Protein AF-A0A1F6T8Y4-F1 (afdb_monomer_lite)

Radius of gyration: 29.22 Å; chains: 1; bounding box: 86×39×64 Å

Sequence (99 aa):
MDGKNLLAALLLAAVVTGGCRDKPAGEETRIKPRMDFGPEEFGIGKTHTPNQTCNRQIDALLDDVRSCYNTRGDAGCQSLQQNRNRRIAQIKNSARCRR

Secondary structure (DSSP, 8-state):
------------------------------------S-GGGG-TTS--SS-HHHHHHHHHHHHHHHHHHHHH-HHHHHHHHHHHHHHHHHHHHSHHHH-

Structure (mmCIF, N/CA/C/O backbone):
data_AF-A0A1F6T8Y4-F1
#
_entry.id   AF-A0A1F6T8Y4-F1
#
loop_
_atom_site.group_PDB
_atom_site.id
_atom_site.type_symbol
_atom_site.label_atom_id
_atom_site.label_alt_id
_atom_site.label_comp_id
_atom_site.label_asym_id
_atom_site.label_entity_id
_atom_site.label_seq_id
_atom_site.pdbx_PDB_ins_code
_atom_site.Cartn_x
_atom_site.Cartn_y
_atom_site.Cartn_z
_atom_site.occupancy
_atom_site.B_iso_or_equiv
_atom_site.auth_seq_id
_atom_site.auth_comp_id
_atom_site.auth_asym_id
_atom_site.auth_atom_id
_atom_site.pdbx_PDB_model_num
ATOM 1 N N . MET A 1 1 ? 71.999 6.752 -47.639 1.00 44.88 1 MET A N 1
ATOM 2 C CA . MET A 1 1 ? 72.885 7.524 -46.750 1.00 44.88 1 MET A CA 1
ATOM 3 C C . MET A 1 1 ? 72.125 8.813 -46.494 1.00 44.88 1 MET A C 1
ATOM 5 O O . MET A 1 1 ? 71.868 9.503 -47.464 1.00 44.88 1 MET A O 1
ATOM 9 N N . ASP A 1 2 ? 71.514 9.122 -45.356 1.00 40.06 2 ASP A N 1
ATOM 10 C CA . ASP A 1 2 ? 71.579 8.671 -43.959 1.00 40.06 2 ASP A CA 1
ATOM 11 C C . ASP A 1 2 ? 70.218 9.085 -43.333 1.00 40.06 2 ASP A C 1
ATOM 13 O O . ASP A 1 2 ? 69.580 10.014 -43.812 1.00 40.06 2 ASP A O 1
ATOM 17 N N . GLY A 1 3 ? 69.585 8.378 -42.400 1.00 43.84 3 GLY A N 1
ATOM 18 C CA . GLY A 1 3 ? 70.086 8.121 -41.057 1.00 43.84 3 GLY A CA 1
ATOM 19 C C . GLY A 1 3 ? 69.539 9.158 -40.061 1.00 43.84 3 GLY A C 1
ATOM 20 O O . GLY A 1 3 ? 70.220 10.127 -39.779 1.00 43.84 3 GLY A O 1
ATOM 21 N N . LYS A 1 4 ? 68.354 8.869 -39.492 1.00 53.38 4 LYS A N 1
ATOM 22 C CA . LYS A 1 4 ? 67.862 9.262 -38.148 1.00 53.38 4 LYS A CA 1
ATOM 23 C C . LYS A 1 4 ? 67.720 10.764 -37.833 1.00 53.38 4 LYS A C 1
ATOM 25 O O . LYS A 1 4 ? 68.705 11.473 -37.730 1.00 53.38 4 LYS A O 1
ATOM 30 N N . ASN A 1 5 ? 66.494 11.190 -37.508 1.00 48.91 5 ASN A N 1
ATOM 31 C CA . ASN A 1 5 ? 66.147 11.754 -36.191 1.00 48.91 5 ASN A CA 1
ATOM 32 C C . ASN A 1 5 ? 64.623 11.947 -36.088 1.00 48.91 5 ASN A C 1
ATOM 34 O O . ASN A 1 5 ? 64.040 12.858 -36.668 1.00 48.91 5 ASN A O 1
ATOM 38 N N . LEU A 1 6 ? 63.989 11.027 -35.353 1.00 53.44 6 LEU A N 1
ATOM 39 C CA . LEU A 1 6 ? 62.705 11.245 -34.692 1.00 53.44 6 LEU A CA 1
ATOM 40 C C . LEU A 1 6 ? 62.830 12.411 -33.694 1.00 53.44 6 LEU A C 1
ATOM 42 O O . LEU A 1 6 ? 63.924 12.654 -33.195 1.00 53.44 6 LEU A O 1
ATOM 46 N N . LEU A 1 7 ? 61.673 12.966 -33.309 1.00 53.25 7 LEU A N 1
ATOM 47 C CA . LEU A 1 7 ? 61.404 13.836 -32.146 1.00 53.25 7 LEU A CA 1
ATOM 48 C C . LEU A 1 7 ? 61.256 15.329 -32.467 1.00 53.25 7 LEU A C 1
ATOM 50 O O . LEU A 1 7 ? 62.182 16.107 -32.295 1.00 53.25 7 LEU A O 1
ATOM 54 N N . ALA A 1 8 ? 60.031 15.730 -32.810 1.00 49.06 8 ALA A N 1
ATOM 55 C CA . ALA A 1 8 ? 59.438 16.977 -32.313 1.00 49.06 8 ALA A CA 1
ATOM 56 C C . ALA A 1 8 ? 57.912 16.927 -32.495 1.00 49.06 8 ALA A C 1
ATOM 58 O O . ALA A 1 8 ? 57.306 17.703 -33.229 1.00 49.06 8 ALA A O 1
ATOM 59 N N . ALA A 1 9 ? 57.288 15.957 -31.825 1.00 51.50 9 ALA A N 1
ATOM 60 C CA . ALA A 1 9 ? 55.937 16.155 -31.322 1.00 51.50 9 ALA A CA 1
ATOM 61 C C . ALA A 1 9 ? 55.947 17.331 -30.324 1.00 51.50 9 ALA A C 1
ATOM 63 O O . ALA A 1 9 ? 56.993 17.635 -29.757 1.00 51.50 9 ALA A O 1
ATOM 64 N N . LEU A 1 10 ? 54.770 17.901 -30.061 1.00 50.84 10 LEU A N 1
ATOM 65 C CA . LEU A 1 10 ? 54.478 18.980 -29.102 1.00 50.84 10 LEU A CA 1
ATOM 66 C C . LEU A 1 10 ? 54.539 20.413 -29.653 1.00 50.84 10 LEU A C 1
ATOM 68 O O . LEU A 1 10 ? 55.352 21.230 -29.237 1.00 50.84 10 LEU A O 1
ATOM 72 N N . LEU A 1 11 ? 53.546 20.769 -30.470 1.00 50.84 11 LEU A N 1
ATOM 73 C CA . LEU A 1 11 ? 53.023 22.136 -30.485 1.00 50.84 11 LEU A CA 1
ATOM 74 C C . LEU A 1 11 ? 51.583 22.128 -29.960 1.00 50.84 11 LEU A C 1
ATOM 76 O O . LEU A 1 11 ? 50.612 22.015 -30.696 1.00 50.84 11 LEU A O 1
ATOM 80 N N . LEU A 1 12 ? 51.522 22.200 -28.628 1.00 50.34 12 LEU A N 1
ATOM 81 C CA . LEU A 1 12 ? 50.661 23.113 -27.873 1.00 50.34 12 LEU A CA 1
ATOM 82 C C . LEU A 1 12 ? 49.162 23.054 -28.191 1.00 50.34 12 LEU A C 1
ATOM 84 O O . LEU A 1 12 ? 48.541 24.008 -28.652 1.00 50.34 12 LEU A O 1
ATOM 88 N N . ALA A 1 13 ? 48.566 21.937 -27.785 1.00 49.69 13 ALA A N 1
ATOM 89 C CA . ALA A 1 13 ? 47.206 21.931 -27.281 1.00 49.69 13 ALA A CA 1
ATOM 90 C C . ALA A 1 13 ? 47.155 22.720 -25.959 1.00 49.69 13 ALA A C 1
ATOM 92 O O . ALA A 1 13 ? 47.708 22.287 -24.952 1.00 49.69 13 ALA A O 1
ATOM 93 N N . ALA A 1 14 ? 46.487 23.869 -25.957 1.00 49.59 14 ALA A N 1
ATOM 94 C CA . ALA A 1 14 ? 45.998 24.509 -24.737 1.00 49.59 14 ALA A CA 1
ATOM 95 C C . ALA A 1 14 ? 44.758 25.341 -25.081 1.00 49.59 14 ALA A C 1
ATOM 97 O O . ALA A 1 14 ? 44.738 26.565 -24.974 1.00 49.59 14 ALA A O 1
ATOM 98 N N . VAL A 1 15 ? 43.717 24.653 -25.558 1.00 53.84 15 VAL A N 1
ATOM 99 C CA . VAL A 1 15 ? 42.375 25.231 -25.611 1.00 53.84 15 VAL A CA 1
ATOM 100 C C . VAL A 1 15 ? 41.935 25.440 -24.169 1.00 53.84 15 VAL A C 1
ATOM 102 O O . VAL A 1 15 ? 41.806 24.499 -23.389 1.00 53.84 15 VAL A O 1
ATOM 105 N N . VAL A 1 16 ? 41.759 26.710 -23.827 1.00 54.28 16 VAL A N 1
ATOM 106 C CA . VAL A 1 16 ? 41.173 27.198 -22.587 1.00 54.28 16 VAL A CA 1
ATOM 107 C C . VAL A 1 16 ? 39.761 26.629 -22.468 1.00 54.28 16 VAL A C 1
ATOM 109 O O . VAL A 1 16 ? 38.833 27.111 -23.109 1.00 54.28 16 VAL A O 1
ATOM 112 N N . THR A 1 17 ? 39.584 25.612 -21.630 1.00 55.19 17 THR A N 1
ATOM 113 C CA . THR A 1 17 ? 38.265 25.236 -21.120 1.00 55.19 17 THR A CA 1
ATOM 114 C C . THR A 1 17 ? 38.266 25.474 -19.623 1.00 55.19 17 THR A C 1
ATOM 116 O O . THR A 1 17 ? 38.738 24.647 -18.842 1.00 55.19 17 THR A O 1
ATOM 119 N N . GLY A 1 18 ? 37.735 26.632 -19.223 1.00 53.88 18 GLY A N 1
ATOM 120 C CA . GLY A 1 18 ? 37.212 26.828 -17.878 1.00 53.88 18 GLY A CA 1
ATOM 121 C C . GLY A 1 18 ? 36.055 25.856 -17.666 1.00 53.88 18 GLY A C 1
ATOM 122 O O . GLY A 1 18 ? 34.905 26.191 -17.922 1.00 53.88 18 GLY A O 1
ATOM 123 N N . GLY A 1 19 ? 36.384 24.627 -17.271 1.00 49.19 19 GLY A N 1
ATOM 124 C CA . GLY A 1 19 ? 35.424 23.625 -16.839 1.00 49.19 19 GLY A CA 1
ATOM 125 C C . GLY A 1 19 ? 34.936 23.990 -15.448 1.00 49.19 19 GLY A C 1
ATOM 126 O O . GLY A 1 19 ? 35.736 24.161 -14.525 1.00 49.19 19 GLY A O 1
ATOM 127 N N . CYS A 1 20 ? 33.625 24.159 -15.320 1.00 62.00 20 CYS A N 1
ATOM 128 C CA . CYS A 1 20 ? 32.928 24.291 -14.054 1.00 62.00 20 CYS A CA 1
ATOM 129 C C . CYS A 1 20 ? 33.488 23.287 -13.038 1.00 62.00 20 CYS A C 1
ATOM 131 O O . CYS A 1 20 ? 33.605 22.099 -13.323 1.00 62.00 20 CYS A O 1
ATOM 133 N N . ARG A 1 21 ? 33.845 23.771 -11.843 1.00 53.47 21 ARG A N 1
ATOM 134 C CA . ARG A 1 21 ? 34.082 22.904 -10.689 1.00 53.47 21 ARG A CA 1
ATOM 135 C C . ARG A 1 21 ? 32.771 22.186 -10.396 1.00 53.47 21 ARG A C 1
ATOM 137 O O . ARG A 1 21 ? 31.904 22.754 -9.732 1.00 53.47 21 ARG A O 1
ATOM 144 N N . ASP A 1 22 ? 32.638 20.960 -10.883 1.00 56.84 22 ASP A N 1
ATOM 145 C CA . ASP A 1 22 ? 31.633 20.044 -10.374 1.00 56.84 22 ASP A CA 1
ATOM 146 C C . ASP A 1 22 ? 31.919 19.864 -8.886 1.00 56.84 22 ASP A C 1
ATOM 148 O O . ASP A 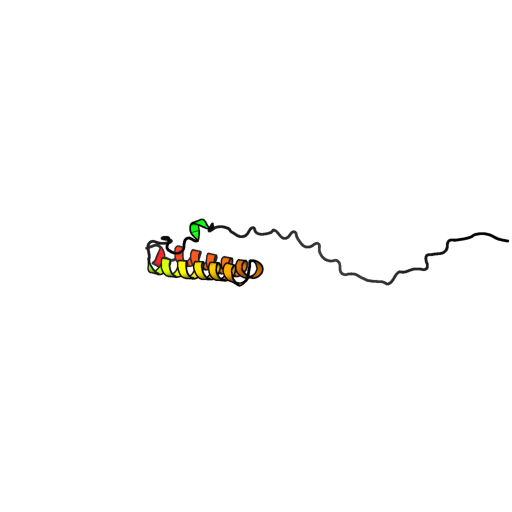1 22 ? 32.947 19.326 -8.463 1.00 56.84 22 ASP A O 1
ATOM 152 N N . LYS A 1 23 ? 31.027 20.430 -8.073 1.00 59.12 23 LYS A N 1
ATOM 153 C CA . LYS A 1 23 ? 30.963 20.179 -6.639 1.00 59.12 23 LYS A CA 1
ATOM 154 C C . LYS A 1 23 ? 30.973 18.654 -6.477 1.00 59.12 23 LYS A C 1
ATOM 156 O O . LYS A 1 23 ? 30.140 18.016 -7.122 1.00 59.12 23 LYS A O 1
ATOM 161 N N . PRO A 1 24 ? 31.887 18.062 -5.680 1.00 56.78 24 PRO A N 1
ATOM 162 C CA . PRO A 1 24 ? 31.902 16.617 -5.500 1.00 56.78 24 PRO A CA 1
ATOM 163 C C . PRO A 1 24 ? 30.498 16.214 -5.071 1.00 56.78 24 PRO A C 1
ATOM 165 O O . PRO A 1 24 ? 29.963 16.793 -4.118 1.00 56.78 24 PRO A O 1
ATOM 168 N N . ALA A 1 25 ? 29.879 15.332 -5.859 1.00 58.03 25 ALA A N 1
ATOM 169 C CA . ALA A 1 25 ? 28.549 14.822 -5.591 1.00 58.03 25 ALA A CA 1
ATOM 170 C C . ALA A 1 25 ? 28.555 14.353 -4.138 1.00 58.03 25 ALA A C 1
ATOM 172 O O . ALA A 1 25 ? 29.296 13.436 -3.785 1.00 58.03 25 ALA A O 1
ATOM 173 N N . GLY A 1 26 ? 27.837 15.086 -3.281 1.00 52.38 26 GLY A N 1
ATOM 174 C CA . GLY A 1 26 ? 27.725 14.739 -1.875 1.00 52.38 26 GLY A CA 1
ATOM 175 C C . GLY A 1 26 ? 27.272 13.295 -1.820 1.00 52.38 26 GLY A C 1
ATOM 176 O O . GLY A 1 26 ? 26.342 12.938 -2.540 1.00 52.38 26 GLY A O 1
ATOM 177 N N . GLU A 1 27 ? 27.995 12.489 -1.050 1.00 56.06 27 GLU A N 1
ATOM 178 C CA . GLU A 1 27 ? 27.752 11.069 -0.854 1.00 56.06 27 GLU A CA 1
ATOM 179 C C . GLU A 1 27 ? 26.244 10.847 -0.747 1.00 56.06 27 GLU A C 1
ATOM 181 O O . GLU A 1 27 ? 25.615 11.278 0.225 1.00 56.06 27 GLU A O 1
ATOM 186 N N . GLU A 1 28 ? 25.644 10.285 -1.807 1.00 54.19 28 GLU A N 1
ATOM 187 C CA . GLU A 1 28 ? 24.241 9.906 -1.791 1.00 54.19 28 GLU A CA 1
ATOM 188 C C . GLU A 1 28 ? 24.132 8.926 -0.639 1.00 54.19 28 GLU A C 1
ATOM 190 O O . GLU A 1 28 ? 24.501 7.755 -0.751 1.00 54.19 28 GLU A O 1
ATOM 195 N N . THR A 1 29 ? 23.666 9.420 0.505 1.00 51.25 29 THR A N 1
ATOM 196 C CA . THR A 1 29 ? 23.249 8.567 1.595 1.00 51.25 29 THR A CA 1
ATOM 197 C C . THR A 1 29 ? 22.090 7.802 0.988 1.00 51.25 29 THR A C 1
ATOM 199 O O . THR A 1 29 ? 20.977 8.320 0.929 1.00 51.25 29 THR A O 1
ATOM 202 N N . ARG A 1 30 ? 22.369 6.628 0.406 1.00 54.28 30 ARG A N 1
ATOM 203 C CA . ARG A 1 30 ? 21.357 5.711 -0.104 1.00 54.28 30 ARG A CA 1
ATOM 204 C C . ARG A 1 30 ? 20.511 5.390 1.104 1.00 54.28 30 ARG A C 1
ATOM 206 O O . ARG A 1 30 ? 20.853 4.514 1.898 1.00 54.28 30 ARG A O 1
ATOM 213 N N . ILE A 1 31 ? 19.444 6.160 1.277 1.00 46.19 31 ILE A N 1
ATOM 214 C CA . ILE A 1 31 ? 18.402 5.882 2.241 1.00 46.19 31 ILE A CA 1
ATOM 215 C C . ILE A 1 31 ? 17.937 4.495 1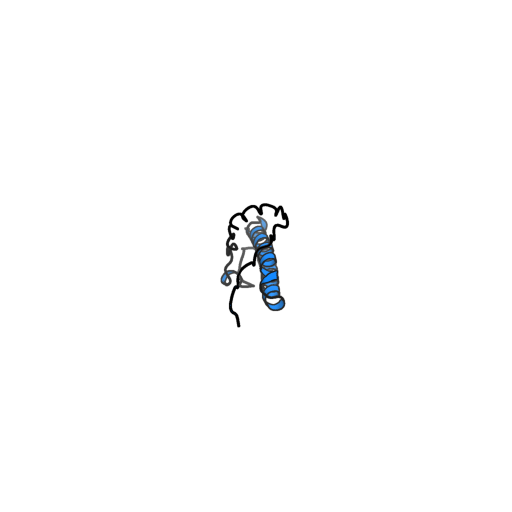.828 1.00 46.19 31 ILE A C 1
ATOM 217 O O . ILE A 1 31 ? 17.287 4.345 0.791 1.00 46.19 31 ILE A O 1
ATOM 221 N N . LYS A 1 32 ? 18.371 3.466 2.571 1.00 49.81 32 LYS A N 1
ATOM 222 C CA . LYS A 1 32 ? 17.911 2.101 2.337 1.00 49.81 32 LYS A CA 1
ATOM 223 C C . LYS A 1 32 ? 16.389 2.191 2.289 1.00 49.81 32 LYS A C 1
ATOM 225 O O . LYS A 1 32 ? 15.818 2.810 3.196 1.00 49.81 32 LYS A O 1
ATOM 230 N N . PRO A 1 33 ? 15.737 1.656 1.240 1.00 49.56 33 PRO A N 1
ATOM 231 C CA . PRO A 1 33 ? 14.2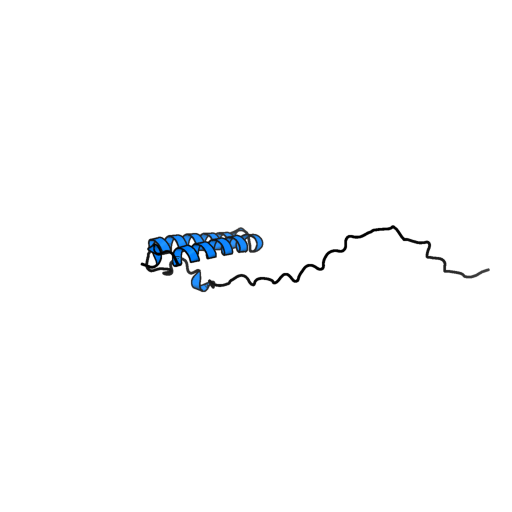88 1.629 1.189 1.00 49.56 33 PRO A CA 1
ATOM 232 C C . PRO A 1 33 ? 13.793 1.118 2.535 1.00 49.56 33 PRO A C 1
ATOM 234 O O . PRO A 1 33 ? 14.281 0.097 3.022 1.00 49.56 33 PRO A O 1
ATOM 237 N N . ARG A 1 34 ? 12.899 1.863 3.185 1.00 42.38 34 ARG A N 1
ATOM 238 C CA . ARG A 1 34 ? 12.276 1.371 4.406 1.00 42.38 34 ARG A CA 1
ATOM 239 C C . ARG A 1 34 ? 11.461 0.135 4.040 1.00 42.38 34 ARG A C 1
ATOM 241 O O . ARG A 1 34 ? 10.405 0.242 3.421 1.00 42.38 34 ARG A O 1
ATOM 248 N N . MET A 1 35 ? 12.010 -1.024 4.393 1.00 47.00 35 MET A N 1
ATOM 249 C CA . MET A 1 35 ? 11.433 -2.363 4.265 1.00 47.00 35 MET A CA 1
ATOM 250 C C . MET A 1 35 ? 10.477 -2.640 5.434 1.00 47.00 35 MET A C 1
ATOM 252 O O . MET A 1 35 ? 10.411 -3.760 5.920 1.00 47.00 35 MET A O 1
ATOM 256 N N . ASP A 1 36 ? 9.775 -1.614 5.929 1.00 45.38 36 ASP A N 1
ATOM 257 C CA . ASP A 1 36 ? 8.931 -1.713 7.131 1.00 45.38 36 ASP A CA 1
ATOM 258 C C . ASP A 1 36 ? 7.794 -2.734 6.963 1.00 45.38 36 ASP A C 1
ATOM 260 O O . ASP A 1 36 ? 7.144 -3.075 7.942 1.00 45.38 36 ASP A O 1
ATOM 264 N N . PHE A 1 37 ? 7.562 -3.197 5.730 1.00 51.28 37 PHE A N 1
ATOM 265 C CA . PHE A 1 37 ? 6.709 -4.325 5.409 1.00 51.28 37 PHE A CA 1
ATOM 266 C C . PHE A 1 37 ? 7.519 -5.310 4.561 1.00 51.28 37 PHE A C 1
ATOM 268 O O . PHE A 1 37 ? 7.937 -4.965 3.453 1.00 51.28 37 PHE A O 1
ATOM 275 N N . GLY A 1 38 ? 7.804 -6.498 5.098 1.00 49.09 38 GLY A N 1
ATOM 276 C CA . GLY A 1 38 ? 8.435 -7.599 4.354 1.00 49.09 38 GLY A CA 1
ATOM 277 C C . GLY A 1 38 ? 7.407 -8.356 3.502 1.00 49.09 38 GLY A C 1
ATOM 278 O O . GLY A 1 38 ? 6.222 -8.255 3.806 1.00 49.09 38 GLY A O 1
ATOM 279 N N . PRO A 1 39 ? 7.798 -9.132 2.468 1.00 49.12 39 PRO A N 1
ATOM 280 C CA . PRO A 1 39 ? 6.892 -9.924 1.611 1.00 49.12 39 PRO A CA 1
ATOM 281 C C . PRO A 1 39 ? 5.865 -10.756 2.396 1.00 49.12 39 PRO A C 1
ATOM 283 O O . PRO A 1 39 ? 4.721 -10.916 1.977 1.00 49.12 39 PRO A O 1
ATOM 286 N N . GLU A 1 40 ? 6.248 -11.225 3.582 1.00 47.56 40 GLU A N 1
ATOM 287 C CA . GLU A 1 40 ? 5.377 -11.933 4.526 1.00 47.56 40 GLU A CA 1
ATOM 288 C C . GLU A 1 40 ? 4.189 -11.087 5.042 1.00 47.56 40 GLU A C 1
ATOM 290 O O . GLU A 1 40 ? 3.126 -11.643 5.341 1.00 47.56 40 GLU A O 1
ATOM 295 N N . GLU A 1 41 ? 4.332 -9.761 5.123 1.00 51.59 41 GLU A N 1
ATOM 296 C CA . GLU A 1 41 ? 3.264 -8.790 5.418 1.00 51.59 41 GLU A CA 1
ATOM 297 C C . GLU A 1 41 ? 2.446 -8.404 4.171 1.00 51.59 41 GLU A C 1
ATOM 299 O O . GLU A 1 41 ? 1.341 -7.881 4.305 1.00 51.59 41 GLU A O 1
ATOM 304 N N . PHE A 1 42 ? 2.913 -8.744 2.962 1.00 53.91 42 PHE A N 1
ATOM 305 C CA . PHE A 1 42 ? 2.169 -8.600 1.697 1.00 53.91 42 PHE A CA 1
ATOM 306 C C . PHE A 1 42 ? 1.189 -9.755 1.433 1.00 53.91 42 PHE A C 1
ATOM 308 O O . PHE A 1 42 ? 0.734 -9.949 0.305 1.00 53.91 42 PHE A O 1
ATOM 315 N N . GLY A 1 43 ? 0.823 -10.531 2.455 1.00 53.03 43 GLY A N 1
ATOM 316 C CA . GLY A 1 43 ? -0.284 -11.472 2.328 1.00 53.03 43 GLY A CA 1
ATOM 317 C C . GLY A 1 43 ? -1.596 -10.715 2.124 1.00 53.03 43 GLY A C 1
ATOM 318 O O . GLY A 1 43 ? -2.201 -10.282 3.103 1.00 53.03 43 GLY A O 1
ATOM 319 N N . ILE A 1 44 ? -2.035 -10.566 0.871 1.00 56.31 44 ILE A N 1
ATOM 320 C CA . ILE A 1 44 ? -3.388 -10.101 0.534 1.00 56.31 44 ILE A CA 1
ATOM 321 C C . ILE A 1 44 ? -4.382 -11.003 1.278 1.00 56.31 44 ILE A C 1
ATOM 323 O O . ILE A 1 44 ? -4.315 -12.228 1.163 1.00 56.31 44 ILE A O 1
ATOM 327 N N . GLY A 1 45 ? -5.273 -10.405 2.070 1.00 56.88 45 GLY A N 1
ATOM 328 C CA . GLY A 1 45 ? -6.260 -11.132 2.874 1.00 56.88 45 GLY A CA 1
ATOM 329 C C . GLY A 1 45 ? -5.812 -11.482 4.298 1.00 56.88 45 GLY A C 1
ATOM 330 O O . GLY A 1 45 ? -6.571 -12.121 5.029 1.00 56.88 45 GLY A O 1
ATOM 331 N N . LYS A 1 46 ? -4.620 -11.051 4.733 1.00 69.38 46 LYS A N 1
ATOM 332 C CA . LYS A 1 46 ? -4.257 -11.068 6.158 1.00 69.38 46 LYS A CA 1
ATOM 333 C C . LYS A 1 46 ? -4.952 -9.927 6.907 1.00 69.38 46 LYS A C 1
ATOM 335 O O . LYS A 1 46 ? -5.223 -8.857 6.369 1.00 69.38 46 LYS A O 1
ATOM 340 N N . THR A 1 47 ? -5.227 -10.145 8.189 1.00 80.19 47 THR A N 1
ATOM 341 C CA . THR A 1 47 ? -5.785 -9.100 9.053 1.00 80.19 47 THR A CA 1
ATOM 342 C C . THR A 1 47 ? -4.713 -8.055 9.360 1.00 80.19 47 THR A C 1
ATOM 344 O O . THR A 1 47 ? -3.793 -8.316 10.130 1.00 80.19 47 THR A O 1
ATOM 347 N N . HIS A 1 48 ? -4.845 -6.858 8.783 1.00 82.75 48 HIS A N 1
ATOM 348 C CA . HIS A 1 48 ? -3.932 -5.726 9.017 1.00 82.75 48 HIS A CA 1
ATOM 349 C C . HIS A 1 48 ? -4.381 -4.818 10.170 1.00 82.75 48 HIS A C 1
ATOM 351 O O . HIS A 1 48 ? -3.570 -4.115 10.774 1.00 82.75 48 HIS A O 1
ATOM 357 N N . THR A 1 49 ? -5.689 -4.802 10.434 1.00 87.00 49 THR A N 1
ATOM 358 C CA . THR A 1 49 ? -6.392 -3.996 11.439 1.00 87.00 49 THR A CA 1
ATOM 359 C C . THR A 1 49 ? -7.654 -4.738 11.925 1.00 87.00 49 THR A C 1
ATOM 361 O O . THR A 1 49 ? -8.150 -5.603 11.194 1.00 87.00 49 THR A O 1
ATOM 364 N N . PRO A 1 50 ? -8.231 -4.396 13.096 1.00 89.62 50 PRO A N 1
ATOM 365 C CA . PRO A 1 50 ? -9.524 -4.935 13.544 1.00 89.62 50 PRO A CA 1
ATOM 366 C C . PRO A 1 50 ? -10.695 -4.614 12.598 1.00 89.62 50 PRO A C 1
ATOM 368 O O . PRO A 1 50 ? -11.698 -5.324 12.564 1.00 89.62 50 PRO A O 1
ATOM 371 N N . ASN A 1 51 ? -10.568 -3.560 11.786 1.00 91.38 51 ASN A N 1
ATOM 372 C CA . ASN A 1 51 ? -11.622 -3.107 10.890 1.00 91.38 51 ASN A CA 1
ATOM 373 C C . ASN A 1 51 ? -11.525 -3.761 9.499 1.00 91.38 51 ASN A C 1
ATOM 375 O O . ASN A 1 51 ? -10.650 -3.435 8.692 1.00 91.38 51 ASN A O 1
ATOM 379 N N . GLN A 1 52 ? -12.502 -4.605 9.153 1.00 90.75 52 GLN A N 1
ATOM 380 C CA . GLN A 1 52 ? -12.527 -5.315 7.866 1.00 90.75 52 GLN A CA 1
ATOM 381 C C . GLN A 1 52 ? -12.534 -4.375 6.645 1.00 90.75 52 GLN A C 1
ATOM 383 O O . GLN A 1 52 ? -11.940 -4.684 5.613 1.00 90.75 52 GLN A O 1
ATOM 388 N N . THR A 1 53 ? -13.168 -3.202 6.744 1.00 92.44 53 THR A N 1
ATOM 389 C CA . THR A 1 53 ? -13.165 -2.229 5.637 1.00 92.44 53 THR A CA 1
ATOM 390 C C . THR A 1 53 ? -11.777 -1.637 5.419 1.00 92.44 53 THR A C 1
ATOM 392 O O . THR A 1 53 ? -11.388 -1.412 4.275 1.00 92.44 53 THR A O 1
ATOM 395 N N . CYS A 1 54 ? -11.023 -1.413 6.493 1.00 91.88 54 CYS A N 1
ATOM 396 C CA . CYS A 1 54 ? -9.648 -0.938 6.396 1.00 91.88 54 CYS A CA 1
ATOM 397 C C . CYS A 1 54 ? -8.724 -2.010 5.813 1.00 91.88 54 CYS A C 1
ATOM 399 O O . CYS A 1 54 ? -7.886 -1.684 4.977 1.00 91.88 54 CYS A O 1
ATOM 401 N N . ASN A 1 55 ? -8.939 -3.283 6.161 1.00 89.06 55 ASN A N 1
ATOM 402 C CA . ASN A 1 55 ? -8.187 -4.398 5.578 1.00 89.06 55 ASN A CA 1
ATOM 403 C C . ASN A 1 55 ? -8.390 -4.478 4.061 1.00 89.06 55 ASN A C 1
ATOM 405 O O . ASN A 1 55 ? -7.405 -4.496 3.336 1.00 89.06 55 ASN A O 1
ATOM 409 N N . ARG A 1 56 ? -9.635 -4.361 3.569 1.00 90.06 56 ARG A N 1
ATOM 410 C CA . ARG A 1 56 ? -9.911 -4.311 2.118 1.00 90.06 56 ARG A CA 1
ATOM 411 C C . ARG A 1 56 ? -9.181 -3.172 1.400 1.00 90.06 56 ARG A C 1
ATOM 413 O O . ARG A 1 56 ? -8.731 -3.345 0.274 1.00 90.06 56 ARG A O 1
ATOM 420 N N . GLN A 1 57 ? -9.070 -2.002 2.034 1.00 91.81 57 GLN A N 1
ATOM 421 C CA . GLN A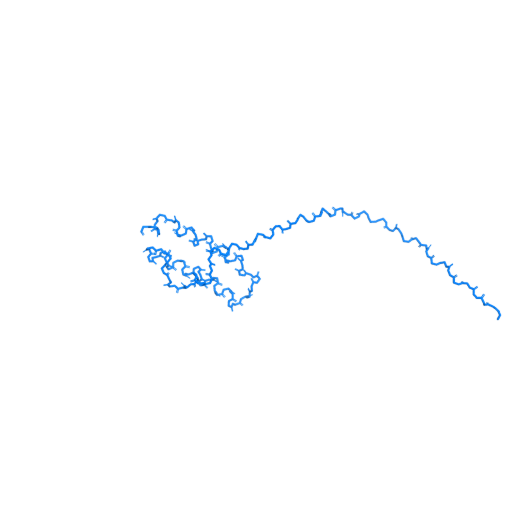 1 57 ? -8.325 -0.878 1.456 1.00 91.81 57 GLN A CA 1
ATOM 422 C C . GLN A 1 57 ? -6.823 -1.158 1.419 1.00 91.81 57 GLN A C 1
ATOM 424 O O . GLN A 1 57 ? -6.177 -0.837 0.428 1.00 91.81 57 GLN A O 1
ATOM 429 N N . ILE A 1 58 ? -6.272 -1.749 2.480 1.00 90.25 58 ILE A N 1
ATOM 430 C CA . ILE A 1 58 ? -4.858 -2.131 2.530 1.00 90.25 58 ILE A CA 1
ATOM 431 C C . ILE A 1 58 ? -4.566 -3.190 1.464 1.00 90.25 58 ILE A C 1
ATOM 433 O O . ILE A 1 58 ? -3.634 -3.008 0.688 1.00 90.25 58 ILE A O 1
ATOM 437 N N . ASP A 1 59 ? -5.407 -4.215 1.349 1.00 87.81 59 ASP A N 1
ATOM 438 C CA . ASP A 1 59 ? -5.273 -5.273 0.346 1.00 87.81 59 ASP A CA 1
ATOM 439 C C . ASP A 1 59 ? -5.284 -4.721 -1.087 1.00 87.81 59 ASP A C 1
ATOM 441 O O . ASP A 1 59 ? -4.440 -5.104 -1.892 1.00 87.81 59 ASP A O 1
ATOM 445 N N . ALA A 1 60 ? -6.163 -3.762 -1.399 1.00 89.75 60 ALA A N 1
ATOM 446 C CA . ALA A 1 60 ? -6.179 -3.112 -2.712 1.00 89.75 60 ALA A CA 1
ATOM 447 C C . ALA A 1 60 ? -4.877 -2.340 -3.011 1.00 89.75 60 ALA A C 1
ATOM 449 O O . ALA A 1 60 ? -4.395 -2.342 -4.141 1.00 89.75 60 ALA A O 1
ATOM 450 N N . LEU A 1 61 ? -4.283 -1.689 -2.002 1.00 91.38 61 LEU A N 1
ATOM 451 C CA . LEU A 1 61 ? -3.003 -0.987 -2.154 1.00 91.38 61 LEU A CA 1
ATOM 452 C C . LEU A 1 61 ? -1.837 -1.967 -2.340 1.00 91.38 61 LEU A C 1
ATOM 454 O O . LEU A 1 61 ? -0.913 -1.665 -3.093 1.00 91.38 61 LEU A O 1
ATOM 458 N N . LEU A 1 62 ? -1.874 -3.117 -1.661 1.00 87.12 62 LEU A N 1
ATOM 459 C CA . LEU A 1 62 ? -0.880 -4.182 -1.812 1.00 87.12 62 LEU A CA 1
ATOM 460 C C . LEU A 1 62 ? -0.978 -4.840 -3.195 1.00 87.12 62 LEU A C 1
ATOM 462 O O . LEU A 1 62 ? 0.050 -5.088 -3.826 1.00 87.12 62 LEU A O 1
ATOM 466 N N . ASP A 1 63 ? -2.195 -5.071 -3.694 1.00 86.94 63 ASP A N 1
ATOM 467 C CA . ASP A 1 63 ? -2.407 -5.649 -5.023 1.00 86.94 63 ASP A CA 1
ATOM 468 C C . ASP A 1 63 ? -1.953 -4.709 -6.150 1.00 86.94 63 ASP A C 1
ATOM 470 O O . ASP A 1 63 ? -1.379 -5.172 -7.131 1.00 86.94 63 ASP A O 1
ATOM 474 N N . ASP A 1 64 ? -2.094 -3.390 -5.984 1.00 88.50 64 ASP A N 1
ATOM 475 C CA . ASP A 1 64 ? -1.562 -2.391 -6.927 1.00 88.50 64 ASP A CA 1
ATOM 476 C C . ASP A 1 64 ? -0.024 -2.471 -7.037 1.00 88.50 64 ASP A C 1
ATOM 478 O O . ASP A 1 64 ? 0.543 -2.480 -8.133 1.00 88.50 64 ASP A O 1
ATOM 482 N N . VAL A 1 65 ? 0.669 -2.628 -5.901 1.00 86.56 65 VAL A N 1
ATOM 483 C CA . VAL A 1 65 ? 2.128 -2.845 -5.882 1.00 86.56 65 VAL A CA 1
ATOM 484 C C . VAL A 1 65 ? 2.485 -4.165 -6.563 1.00 86.56 65 VAL A C 1
ATOM 486 O O . VAL A 1 65 ? 3.362 -4.188 -7.428 1.00 86.56 65 VAL A O 1
ATOM 489 N N . ARG A 1 66 ? 1.781 -5.251 -6.222 1.00 84.44 66 ARG A N 1
ATOM 490 C CA . ARG A 1 66 ? 1.985 -6.574 -6.828 1.00 84.44 66 ARG A CA 1
ATOM 491 C C . ARG A 1 66 ? 1.796 -6.533 -8.345 1.00 84.44 66 ARG A C 1
ATOM 493 O O . ARG A 1 66 ? 2.633 -7.040 -9.087 1.00 84.44 66 ARG A O 1
ATOM 500 N N . SER A 1 67 ? 0.723 -5.897 -8.805 1.00 84.44 67 SER A N 1
ATOM 501 C CA . SER A 1 67 ? 0.407 -5.725 -10.223 1.00 84.44 67 SER A CA 1
ATOM 502 C C . SER A 1 67 ? 1.501 -4.948 -10.954 1.00 84.44 67 SER A C 1
ATOM 504 O O . SER A 1 67 ? 1.915 -5.341 -12.047 1.00 84.44 67 SER A O 1
ATOM 506 N N . CYS A 1 68 ? 2.048 -3.898 -10.334 1.00 84.69 68 CYS A N 1
ATOM 507 C CA . CYS A 1 68 ? 3.169 -3.158 -10.904 1.00 84.69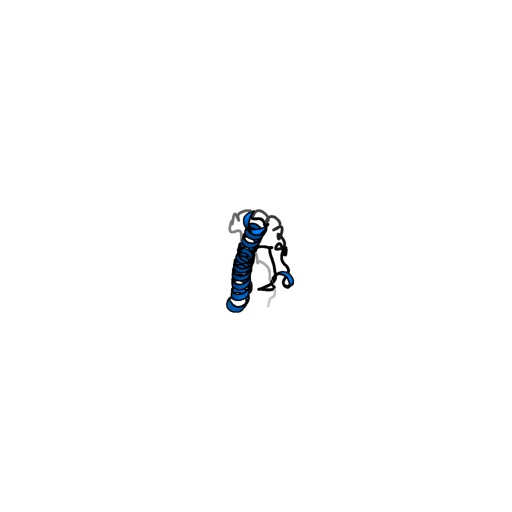 68 CYS A CA 1
ATOM 508 C C . CYS A 1 68 ? 4.387 -4.062 -11.136 1.00 84.69 68 CYS A C 1
ATOM 510 O O . CYS A 1 68 ? 4.890 -4.124 -12.260 1.00 84.69 68 CYS A O 1
ATOM 512 N N . TYR A 1 69 ? 4.829 -4.796 -10.109 1.00 82.44 69 TYR A N 1
ATOM 513 C CA . TYR A 1 69 ? 5.995 -5.679 -10.221 1.00 82.44 69 TYR A CA 1
ATOM 514 C C . TYR A 1 69 ? 5.779 -6.806 -11.239 1.00 82.44 69 TYR A C 1
ATOM 516 O O . TYR A 1 69 ? 6.705 -7.156 -11.967 1.00 82.44 69 TYR A O 1
ATOM 524 N N . ASN A 1 70 ? 4.546 -7.300 -11.372 1.00 79.56 70 ASN A N 1
ATOM 525 C CA . ASN A 1 70 ? 4.198 -8.321 -12.360 1.00 79.56 70 ASN A CA 1
ATOM 526 C C . ASN A 1 70 ? 4.149 -7.804 -13.811 1.00 79.56 70 ASN A C 1
ATOM 528 O O . ASN A 1 70 ? 4.205 -8.615 -14.732 1.00 79.56 70 ASN A O 1
ATOM 532 N N . THR A 1 71 ? 4.004 -6.492 -14.040 1.00 79.81 71 THR A N 1
ATOM 533 C CA . THR A 1 71 ? 3.757 -5.932 -15.387 1.00 79.81 71 THR A CA 1
ATOM 534 C C . THR A 1 71 ? 4.875 -5.041 -15.920 1.00 79.81 71 THR A C 1
ATOM 536 O O . THR A 1 71 ? 5.110 -5.029 -17.126 1.00 79.81 71 THR A O 1
ATOM 539 N N . ARG A 1 72 ? 5.544 -4.263 -15.061 1.00 71.25 72 ARG A N 1
ATOM 540 C CA . ARG A 1 72 ? 6.456 -3.177 -15.474 1.00 71.25 72 ARG A CA 1
ATOM 541 C C . ARG A 1 72 ? 7.915 -3.381 -15.057 1.00 71.25 72 ARG A C 1
ATOM 543 O O . ARG A 1 72 ? 8.766 -2.612 -15.498 1.00 71.25 72 ARG A O 1
ATOM 550 N N . GLY A 1 73 ? 8.211 -4.395 -14.241 1.00 64.06 73 GLY A N 1
ATOM 551 C CA . GLY A 1 73 ? 9.543 -4.606 -13.664 1.00 64.06 73 GLY A CA 1
ATOM 552 C C . GLY A 1 73 ? 9.932 -3.554 -12.611 1.00 64.06 73 GLY A C 1
ATOM 553 O O . GLY A 1 73 ? 9.191 -2.612 -12.325 1.00 64.06 73 GLY A O 1
ATOM 554 N N . ASP A 1 74 ? 11.111 -3.715 -12.007 1.00 73.00 74 ASP A N 1
ATOM 555 C CA . ASP A 1 74 ? 11.472 -3.051 -10.742 1.00 73.00 74 ASP A CA 1
ATOM 556 C C . ASP A 1 74 ? 11.570 -1.517 -10.796 1.00 73.00 74 ASP A C 1
ATOM 558 O O . ASP A 1 74 ? 11.253 -0.837 -9.814 1.00 73.00 74 ASP A O 1
ATOM 562 N N . ALA A 1 75 ? 11.997 -0.952 -11.930 1.00 68.19 75 ALA A N 1
ATOM 563 C CA . ALA A 1 75 ? 12.424 0.448 -12.021 1.00 68.19 75 ALA A CA 1
ATOM 564 C C . ALA A 1 75 ? 11.295 1.481 -11.810 1.00 68.19 75 ALA A C 1
ATOM 566 O O . ALA A 1 75 ? 11.575 2.625 -11.461 1.00 68.19 75 ALA A O 1
ATOM 567 N N . GLY A 1 76 ? 10.023 1.097 -11.976 1.00 73.12 76 GLY A N 1
ATOM 568 C CA . GLY A 1 76 ? 8.866 1.982 -11.754 1.00 73.12 76 GLY A CA 1
ATOM 569 C C . GLY A 1 76 ? 8.076 1.694 -10.475 1.00 73.12 76 GLY A C 1
ATOM 570 O O . GLY A 1 76 ? 7.285 2.528 -10.026 1.00 73.12 76 GLY A O 1
ATOM 571 N N . CYS A 1 77 ? 8.277 0.523 -9.874 1.00 84.88 77 CYS A N 1
ATOM 572 C CA . CYS A 1 77 ? 7.402 0.032 -8.813 1.00 84.88 77 CYS A CA 1
ATOM 573 C C . CYS A 1 77 ? 7.868 0.425 -7.415 1.00 84.88 77 CYS A C 1
ATOM 575 O O . CYS A 1 77 ? 7.042 0.506 -6.509 1.00 84.88 77 CYS A O 1
ATOM 577 N N . GLN A 1 78 ? 9.140 0.793 -7.243 1.00 85.12 78 GLN A N 1
ATOM 578 C CA . GLN A 1 78 ? 9.655 1.255 -5.951 1.00 85.12 78 GLN A CA 1
ATOM 579 C C . GLN A 1 78 ? 8.975 2.547 -5.478 1.00 85.12 78 GLN A C 1
ATOM 581 O O . GLN A 1 78 ? 8.575 2.650 -4.318 1.00 85.12 78 GLN A O 1
ATOM 586 N N . SER A 1 79 ? 8.791 3.535 -6.360 1.00 86.38 79 SER A N 1
ATOM 587 C CA . SER A 1 79 ? 8.097 4.782 -6.007 1.00 86.38 79 SER A CA 1
ATOM 588 C C . SER A 1 79 ? 6.623 4.537 -5.676 1.00 86.38 79 SER A C 1
ATOM 590 O O . SER A 1 79 ? 6.100 5.120 -4.721 1.00 86.38 79 SER A O 1
ATOM 592 N N . LEU A 1 80 ? 5.965 3.637 -6.419 1.00 87.62 80 LEU A N 1
ATOM 593 C CA . LEU A 1 80 ? 4.599 3.207 -6.128 1.00 87.62 80 LEU A CA 1
ATOM 594 C C . LEU A 1 80 ? 4.533 2.521 -4.760 1.00 87.62 80 LEU A C 1
ATOM 596 O O . LEU A 1 80 ? 3.751 2.941 -3.911 1.00 87.62 80 LEU A O 1
ATOM 600 N N . GLN A 1 81 ? 5.398 1.540 -4.506 1.00 87.19 81 GLN A N 1
ATOM 601 C CA . GLN A 1 81 ? 5.487 0.829 -3.233 1.00 87.19 81 GLN A CA 1
ATOM 602 C C . GLN A 1 81 ? 5.696 1.798 -2.068 1.00 87.19 81 GLN A C 1
ATOM 604 O O . GLN A 1 81 ? 4.971 1.731 -1.080 1.00 87.19 81 GLN A O 1
ATOM 609 N N . GLN A 1 82 ? 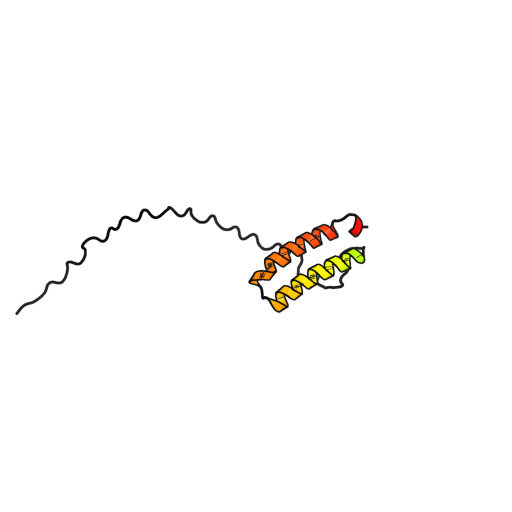6.608 2.766 -2.188 1.00 86.75 82 GLN A N 1
ATOM 610 C CA . GLN A 1 82 ? 6.809 3.777 -1.146 1.00 86.75 82 GLN A CA 1
ATOM 611 C C . GLN A 1 82 ? 5.549 4.617 -0.896 1.00 86.75 82 GLN A C 1
ATOM 613 O O . GLN A 1 82 ? 5.210 4.894 0.258 1.00 86.75 82 GLN A O 1
ATOM 618 N N . ASN A 1 83 ? 4.841 5.025 -1.953 1.00 91.12 83 ASN A N 1
ATOM 619 C CA . ASN A 1 83 ? 3.589 5.771 -1.825 1.00 91.12 83 ASN A CA 1
ATOM 620 C C . ASN A 1 83 ? 2.500 4.935 -1.128 1.00 91.12 83 ASN A C 1
ATOM 622 O O . ASN A 1 83 ? 1.856 5.413 -0.188 1.00 91.12 83 ASN A O 1
ATOM 626 N N . ARG A 1 84 ? 2.334 3.676 -1.546 1.00 91.06 84 ARG A N 1
ATOM 627 C CA . ARG A 1 84 ? 1.348 2.742 -0.989 1.00 91.06 84 ARG A CA 1
ATOM 628 C C . ARG A 1 84 ? 1.666 2.386 0.459 1.00 91.06 84 ARG A C 1
ATOM 630 O O . ARG A 1 84 ? 0.769 2.475 1.291 1.00 91.06 84 ARG A O 1
ATOM 637 N N . ASN A 1 85 ? 2.931 2.156 0.805 1.00 86.25 85 ASN A N 1
ATOM 638 C CA . ASN A 1 85 ? 3.370 1.916 2.183 1.00 86.25 85 ASN A CA 1
ATOM 639 C C . ASN A 1 85 ? 3.014 3.085 3.112 1.00 86.25 85 ASN A C 1
ATOM 641 O O . ASN A 1 85 ? 2.473 2.871 4.198 1.00 86.25 85 ASN A O 1
ATOM 645 N N . ARG A 1 86 ? 3.238 4.337 2.679 1.00 88.75 86 ARG A N 1
ATOM 646 C CA . ARG A 1 86 ? 2.818 5.519 3.458 1.00 88.75 86 ARG A CA 1
ATOM 647 C C . ARG A 1 86 ? 1.306 5.541 3.665 1.00 88.75 86 ARG A C 1
ATOM 649 O O . ARG A 1 86 ? 0.845 5.841 4.765 1.00 88.75 86 ARG A O 1
ATOM 656 N N . ARG A 1 87 ? 0.528 5.213 2.630 1.00 92.31 87 ARG A N 1
ATOM 657 C CA . ARG A 1 87 ? -0.935 5.185 2.723 1.00 92.31 87 ARG A CA 1
ATOM 658 C C . ARG A 1 87 ? -1.433 4.076 3.650 1.00 92.31 87 ARG A C 1
ATOM 660 O O . ARG A 1 87 ? -2.305 4.334 4.474 1.00 92.31 87 ARG A O 1
ATOM 667 N N . ILE A 1 88 ? -0.850 2.884 3.567 1.00 89.12 88 ILE A N 1
ATOM 668 C CA . ILE A 1 88 ? -1.142 1.761 4.466 1.00 89.12 88 ILE A CA 1
ATOM 669 C C . ILE A 1 88 ? -0.846 2.162 5.912 1.00 89.12 88 ILE A C 1
ATOM 671 O O . ILE A 1 88 ? -1.702 1.992 6.779 1.00 89.12 88 ILE A O 1
ATOM 675 N N . ALA A 1 89 ? 0.308 2.784 6.171 1.00 87.75 89 ALA A N 1
ATOM 676 C CA . ALA A 1 89 ? 0.644 3.287 7.499 1.00 87.75 89 ALA A CA 1
ATOM 677 C C . ALA A 1 89 ? -0.387 4.314 8.005 1.00 87.75 89 ALA A C 1
ATOM 679 O O . ALA A 1 89 ? -0.800 4.246 9.161 1.00 87.75 89 ALA A O 1
ATOM 680 N N . GLN A 1 90 ? -0.861 5.233 7.158 1.00 90.00 90 GLN A N 1
ATOM 681 C CA . GLN A 1 90 ? -1.930 6.173 7.527 1.00 90.00 90 GLN A CA 1
ATOM 682 C C . GLN A 1 90 ? -3.241 5.454 7.877 1.00 90.00 90 GLN A C 1
ATOM 684 O O . GLN A 1 90 ? -3.874 5.800 8.872 1.00 90.00 90 GLN A O 1
ATOM 689 N N . ILE A 1 91 ? -3.637 4.442 7.096 1.00 91.62 91 ILE A N 1
ATOM 690 C CA . ILE A 1 91 ? -4.855 3.657 7.345 1.00 91.62 91 ILE A CA 1
ATOM 691 C C . ILE A 1 91 ? -4.735 2.918 8.680 1.00 91.62 91 ILE A C 1
ATOM 693 O O . ILE A 1 91 ? -5.591 3.115 9.545 1.00 91.62 91 ILE A O 1
ATOM 697 N N . LYS A 1 92 ? -3.648 2.158 8.893 1.00 86.19 92 LYS A N 1
ATOM 698 C CA . LYS A 1 92 ? -3.372 1.421 10.144 1.00 86.19 92 LYS A CA 1
ATOM 699 C C . LYS A 1 92 ? -3.364 2.340 11.369 1.00 86.19 92 LYS A C 1
ATOM 701 O O . LYS A 1 92 ? -3.780 1.940 12.452 1.00 86.19 92 LYS A O 1
ATOM 706 N N . ASN A 1 93 ? -2.910 3.583 11.202 1.00 87.50 93 ASN A N 1
ATOM 707 C CA . ASN A 1 93 ? -2.828 4.555 12.288 1.00 87.50 93 ASN A CA 1
ATOM 708 C C . ASN A 1 93 ? -4.091 5.406 12.483 1.00 87.50 93 ASN A C 1
ATOM 710 O O . ASN A 1 93 ? -4.172 6.159 13.454 1.00 87.50 93 ASN A O 1
ATOM 714 N N . SER A 1 94 ? -5.083 5.295 11.600 1.00 93.19 94 SER A N 1
ATOM 715 C CA . SER A 1 94 ? -6.316 6.069 11.717 1.00 93.19 94 SER A CA 1
ATOM 716 C C . SER A 1 94 ? -7.189 5.571 12.874 1.00 93.19 94 SER A C 1
ATOM 718 O O . SER A 1 94 ? -7.325 4.369 13.109 1.00 93.19 94 SER A O 1
ATOM 720 N N . ALA A 1 95 ? -7.849 6.498 13.576 1.00 91.44 95 ALA A N 1
ATOM 721 C CA . ALA A 1 95 ? -8.727 6.163 14.700 1.00 91.44 95 ALA A CA 1
ATOM 722 C C . ALA A 1 95 ? -9.863 5.202 14.306 1.00 91.44 95 ALA A C 1
ATOM 724 O O . ALA A 1 95 ? -10.278 4.383 15.114 1.00 91.44 95 ALA A O 1
ATOM 725 N N . ARG A 1 96 ? -10.345 5.274 13.058 1.00 91.44 96 ARG A N 1
ATOM 726 C CA . ARG A 1 96 ? -11.379 4.373 12.526 1.00 91.44 96 ARG A CA 1
ATOM 727 C C . ARG A 1 96 ? -10.899 2.926 12.415 1.00 91.44 96 ARG A C 1
ATOM 729 O O . ARG A 1 96 ? -11.691 2.018 12.635 1.00 91.44 96 ARG A O 1
ATOM 736 N N . CYS A 1 97 ? -9.647 2.725 12.014 1.00 88.25 97 CYS A N 1
ATOM 737 C CA . CYS A 1 97 ? -9.107 1.394 11.763 1.00 88.25 97 CYS A CA 1
ATOM 738 C C . CYS A 1 97 ? -8.433 0.784 12.994 1.00 88.25 97 CYS A C 1
ATOM 740 O O . CYS A 1 97 ? -8.189 -0.410 12.999 1.00 88.25 97 CYS A O 1
ATOM 742 N N . ARG A 1 98 ? -8.132 1.584 14.023 1.00 84.88 98 ARG A N 1
ATOM 743 C CA . ARG A 1 98 ? -7.616 1.106 15.318 1.00 84.88 98 ARG A CA 1
ATOM 744 C C . ARG A 1 98 ? -8.703 0.639 16.291 1.00 84.88 98 ARG A C 1
ATOM 746 O O . ARG A 1 98 ? -8.359 0.057 17.312 1.00 84.88 98 ARG A O 1
ATOM 753 N N . ARG A 1 99 ? -9.965 0.968 16.010 1.00 69.75 99 ARG A N 1
ATOM 754 C CA . ARG A 1 99 ? -11.132 0.543 16.790 1.00 69.75 99 ARG A CA 1
ATOM 755 C C . ARG A 1 99 ? -11.614 -0.826 16.348 1.00 69.75 99 ARG A C 1
ATOM 757 O O . ARG A 1 99 ? -11.544 -1.090 15.125 1.00 69.75 99 ARG A O 1
#

pLDDT: mean 70.08, std 17.92, range [40.06, 93.19]

Organism: NCBI:txid1817756

Foldseek 3Di:
DDDDDDDDDDDDDDDDDPDPPPDPPPPPPPPPQPVVDPVVNLPQPDPLFPDPVLSVVLSVLSVVLVVCCVPPNDPPSSVSVSVSVVVNVVSSPDPVRND